Protein AF-A0A8J3UKD6-F1 (afdb_monomer)

Structure (mmCIF, N/CA/C/O backbone):
data_AF-A0A8J3UKD6-F1
#
_entry.id   AF-A0A8J3UKD6-F1
#
loop_
_atom_site.group_PDB
_atom_site.id
_atom_site.type_symbol
_atom_site.label_atom_id
_atom_site.label_alt_id
_atom_site.label_comp_id
_atom_site.label_asym_id
_atom_site.label_entity_id
_atom_site.label_seq_id
_atom_site.pdbx_PDB_ins_code
_atom_site.Cartn_x
_atom_site.Cartn_y
_atom_site.Cartn_z
_atom_site.occupancy
_atom_site.B_iso_or_equiv
_atom_site.auth_seq_id
_atom_sit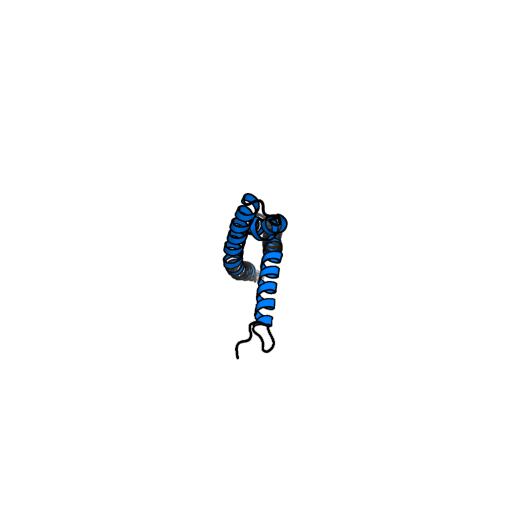e.auth_comp_id
_atom_site.auth_asym_id
_atom_site.auth_atom_id
_atom_site.pdbx_PDB_model_num
ATOM 1 N N . MET A 1 1 ? -38.461 -21.390 62.442 1.00 58.34 1 MET A N 1
ATOM 2 C CA . MET A 1 1 ? -37.778 -22.531 61.802 1.00 58.34 1 MET A CA 1
ATOM 3 C C . MET A 1 1 ? -38.394 -22.735 60.426 1.00 58.34 1 MET A C 1
ATOM 5 O O . MET A 1 1 ? -39.412 -23.396 60.323 1.00 58.34 1 MET A O 1
ATOM 9 N N . SER A 1 2 ? -37.857 -22.040 59.424 1.00 53.44 2 SER A N 1
ATOM 10 C CA . SER A 1 2 ? -37.742 -22.445 58.014 1.00 53.44 2 SER A CA 1
ATOM 11 C C . SER A 1 2 ? -37.181 -21.221 57.293 1.00 53.44 2 SER A C 1
ATOM 13 O O . SER A 1 2 ? -37.869 -20.219 57.123 1.00 53.44 2 SER A O 1
ATOM 15 N N . ASP A 1 3 ? -35.876 -21.270 57.057 1.00 53.84 3 ASP A N 1
ATOM 16 C CA . ASP A 1 3 ? -35.054 -20.210 56.491 1.00 53.84 3 ASP A CA 1
ATOM 17 C C . ASP A 1 3 ? -35.023 -20.451 54.976 1.00 53.84 3 ASP A C 1
ATOM 19 O O . ASP A 1 3 ? -34.330 -21.346 54.487 1.00 53.84 3 ASP A O 1
ATOM 23 N N . THR A 1 4 ? -35.881 -19.751 54.233 1.00 60.62 4 THR A N 1
ATOM 24 C CA . THR A 1 4 ? -35.926 -19.803 52.767 1.00 60.62 4 THR A CA 1
ATOM 25 C C . THR A 1 4 ? -34.698 -19.094 52.214 1.00 60.62 4 THR A C 1
ATOM 27 O O . THR A 1 4 ? -34.704 -17.889 51.974 1.00 60.62 4 THR A O 1
ATOM 30 N N . THR A 1 5 ? -33.628 -19.863 52.040 1.00 59.81 5 THR A N 1
ATOM 31 C CA . THR A 1 5 ? -32.402 -19.452 51.359 1.00 59.81 5 THR A CA 1
ATOM 32 C C . THR A 1 5 ? -32.677 -19.382 49.859 1.00 59.81 5 THR A C 1
ATOM 34 O O . THR A 1 5 ? -32.603 -20.369 49.128 1.00 59.81 5 THR A O 1
ATOM 37 N N . ASP A 1 6 ? -33.051 -18.180 49.430 1.00 58.16 6 ASP A N 1
ATOM 38 C CA . ASP A 1 6 ? -33.199 -17.757 48.043 1.00 58.16 6 ASP A CA 1
ATOM 39 C C . ASP A 1 6 ? -31.824 -17.816 47.355 1.00 58.16 6 ASP A C 1
ATOM 41 O O . ASP A 1 6 ? -30.977 -16.928 47.480 1.00 58.16 6 ASP A O 1
ATOM 45 N N . THR A 1 7 ? -31.550 -18.946 46.704 1.00 62.19 7 THR A N 1
ATOM 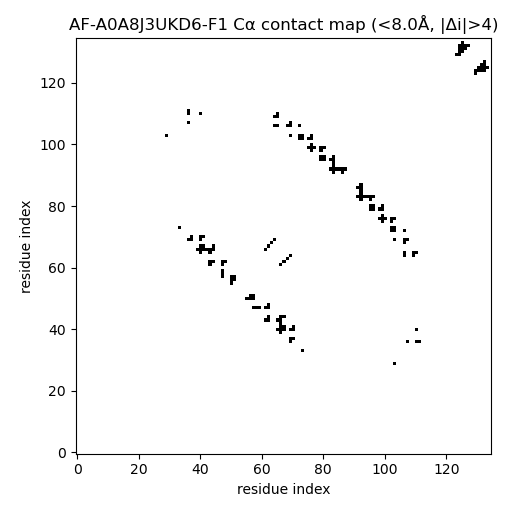46 C CA . THR A 1 7 ? -30.335 -19.159 45.918 1.00 62.19 7 THR A CA 1
ATOM 47 C C . THR A 1 7 ? -30.528 -18.503 44.559 1.00 62.19 7 THR A C 1
ATOM 49 O O . THR A 1 7 ? -31.012 -19.106 43.602 1.00 62.19 7 THR A O 1
ATOM 52 N N . ALA A 1 8 ? -30.160 -17.223 44.487 1.00 65.62 8 ALA A N 1
ATOM 53 C CA . ALA A 1 8 ? -30.094 -16.492 43.232 1.00 65.62 8 ALA A CA 1
ATOM 54 C C . ALA A 1 8 ? -29.261 -17.294 42.210 1.00 65.62 8 ALA A C 1
ATOM 56 O O . ALA A 1 8 ? -28.148 -17.721 42.537 1.00 65.62 8 ALA A O 1
ATOM 57 N N . PRO A 1 9 ? -29.764 -17.514 40.981 1.00 63.03 9 PRO A N 1
ATOM 58 C CA . PRO A 1 9 ? -29.037 -18.261 39.971 1.00 63.03 9 PRO A CA 1
ATOM 59 C C . PRO A 1 9 ? -27.749 -17.515 39.636 1.00 63.03 9 PRO A C 1
ATOM 61 O O . PRO A 1 9 ? -27.765 -16.378 39.159 1.00 63.03 9 PRO A O 1
ATOM 64 N N . GLU A 1 10 ? -26.633 -18.182 39.910 1.00 56.69 10 GLU A N 1
ATOM 65 C CA . GLU A 1 10 ? -25.285 -17.760 39.574 1.00 56.69 10 GLU A CA 1
ATOM 66 C C . GLU A 1 10 ? -25.236 -17.492 38.063 1.00 56.69 10 GLU A C 1
ATOM 68 O O . GLU A 1 10 ? -25.208 -18.401 37.228 1.00 56.69 10 GLU A O 1
ATOM 73 N N . LEU A 1 11 ? -25.328 -16.210 37.700 1.00 59.41 11 LEU A N 1
ATOM 74 C CA . LEU A 1 11 ? -25.190 -15.720 36.337 1.00 59.41 11 LEU A CA 1
ATOM 75 C C . LEU A 1 11 ? -23.768 -16.047 35.886 1.00 59.41 11 LEU A C 1
ATOM 77 O O . LEU A 1 11 ? -22.835 -15.271 36.087 1.00 59.41 11 LEU A O 1
ATOM 81 N N . SER A 1 12 ? -23.631 -17.232 35.289 1.00 60.47 12 SER A N 1
ATOM 82 C CA . SER A 1 12 ? -22.444 -17.692 34.582 1.00 60.47 12 SER A CA 1
ATOM 83 C C . SER A 1 12 ? -21.850 -16.516 33.809 1.00 60.47 12 SER A C 1
ATOM 85 O O . SER A 1 12 ? -22.583 -15.868 33.044 1.00 60.47 12 SER A O 1
ATOM 87 N N . PRO A 1 13 ? -20.559 -16.188 34.005 1.00 60.75 13 PRO A N 1
ATOM 88 C CA . PRO A 1 13 ? -19.939 -15.107 33.273 1.00 60.75 13 PRO A CA 1
ATOM 89 C C . PRO A 1 13 ? -20.037 -15.492 31.806 1.00 60.75 13 PRO A C 1
ATOM 91 O O . PRO A 1 13 ? -19.347 -16.408 31.354 1.00 60.75 13 PRO A O 1
ATOM 94 N N . ARG A 1 14 ? -20.929 -14.813 31.069 1.00 54.97 14 ARG A N 1
ATOM 95 C CA . ARG A 1 14 ? -20.999 -14.865 29.612 1.00 54.97 14 ARG A CA 1
ATOM 96 C C . ARG A 1 14 ? -19.606 -14.502 29.131 1.00 54.97 14 ARG A C 1
ATOM 98 O O . ARG A 1 14 ? -19.284 -13.324 28.999 1.00 54.97 14 ARG A O 1
ATOM 105 N N . ARG A 1 15 ? -18.755 -15.513 28.933 1.00 51.25 15 ARG A N 1
ATOM 106 C CA . ARG A 1 15 ? -17.455 -15.353 28.299 1.00 51.25 15 ARG A CA 1
ATOM 107 C C . ARG A 1 15 ? -17.794 -14.696 26.975 1.00 51.25 15 ARG A C 1
ATOM 109 O O . ARG A 1 15 ? -18.525 -15.316 26.196 1.00 51.25 15 ARG A O 1
ATOM 116 N N . PRO A 1 16 ? -17.391 -13.437 26.742 1.00 53.72 16 PRO A N 1
ATOM 117 C CA . PRO A 1 16 ? -17.713 -12.808 25.487 1.00 53.72 16 PRO A CA 1
ATOM 118 C C . PRO A 1 16 ? -17.120 -13.714 24.421 1.00 53.72 16 PRO A C 1
ATOM 120 O O . PRO A 1 16 ? -15.921 -14.006 24.433 1.00 53.72 16 PRO A O 1
ATOM 123 N N . PHE A 1 17 ? -17.995 -14.191 23.543 1.00 49.53 17 PHE A N 1
ATOM 124 C CA . PHE A 1 17 ? -17.696 -14.864 22.289 1.00 49.53 17 PHE A CA 1
ATOM 125 C C . PHE A 1 17 ? -17.003 -13.839 21.374 1.00 49.53 17 PHE A C 1
ATOM 127 O O . PHE A 1 17 ? -17.478 -13.473 20.306 1.00 49.53 17 PHE A O 1
ATOM 134 N N . ALA A 1 18 ? -15.908 -13.252 21.850 1.00 51.25 18 ALA A N 1
ATOM 135 C CA . ALA A 1 18 ? -15.086 -12.340 21.102 1.00 51.25 18 ALA A CA 1
ATOM 136 C C . ALA A 1 18 ? -14.266 -13.233 20.186 1.00 51.25 18 ALA A C 1
ATOM 138 O O . ALA A 1 18 ? -13.212 -13.734 20.577 1.00 51.25 18 ALA A O 1
ATOM 139 N N . LEU A 1 19 ? -14.793 -13.462 18.982 1.00 49.84 19 LEU A N 1
ATOM 140 C CA . LEU A 1 19 ? -14.003 -13.801 17.808 1.00 49.84 19 LEU A CA 1
ATOM 141 C C . LEU A 1 19 ? -12.698 -12.985 17.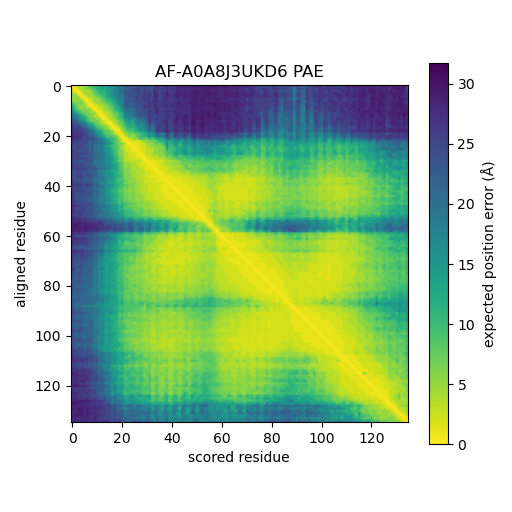881 1.00 49.84 19 LEU A C 1
ATOM 143 O O . LEU A 1 19 ? -12.675 -11.803 17.551 1.00 49.84 19 LEU A O 1
ATOM 147 N N . ARG A 1 20 ? -11.599 -13.598 18.331 1.00 55.25 20 ARG A N 1
ATOM 148 C CA . ARG A 1 20 ? -10.240 -13.024 18.287 1.00 55.25 20 ARG A CA 1
ATOM 149 C C . ARG A 1 20 ? -9.613 -13.182 16.893 1.00 55.25 20 ARG A C 1
ATOM 151 O O . ARG A 1 20 ? -8.406 -13.076 16.732 1.00 55.25 20 ARG A O 1
ATOM 158 N N . LEU A 1 21 ? -10.446 -13.444 15.890 1.00 51.12 21 LEU A N 1
ATOM 159 C CA . LEU A 1 21 ? -10.089 -13.662 14.493 1.00 51.12 21 LEU A CA 1
ATOM 160 C C . LEU A 1 21 ? -9.892 -12.387 13.635 1.00 51.12 21 LEU A C 1
ATOM 162 O O . LEU A 1 21 ? -9.063 -12.455 12.729 1.00 51.12 21 LEU A O 1
ATOM 166 N N . PRO A 1 22 ? -10.530 -11.216 13.880 1.00 62.12 22 PRO A N 1
ATOM 167 C CA . PRO A 1 22 ? -10.404 -10.083 12.961 1.00 62.12 22 PRO A CA 1
ATOM 168 C C . PRO A 1 22 ? -8.986 -9.487 12.843 1.00 62.12 22 PRO A C 1
ATOM 170 O O . PRO A 1 22 ? -8.584 -9.171 11.724 1.00 62.12 22 PRO A O 1
ATOM 173 N N . PRO A 1 23 ? -8.176 -9.348 13.916 1.00 61.81 23 PRO A N 1
ATOM 174 C CA . PRO A 1 23 ? -6.864 -8.720 13.787 1.00 61.81 23 PRO A CA 1
ATOM 175 C C . PRO A 1 23 ? -5.812 -9.624 13.142 1.00 61.81 23 PRO A C 1
ATOM 177 O O . PRO A 1 23 ? -4.950 -9.129 12.421 1.00 61.81 23 PRO A O 1
ATOM 180 N N . ALA A 1 24 ? -5.881 -10.935 13.386 1.00 62.47 24 ALA A N 1
ATOM 181 C CA . ALA A 1 24 ? -4.937 -11.892 12.818 1.00 62.47 24 ALA A CA 1
ATOM 182 C C . ALA A 1 24 ? -5.145 -12.047 11.307 1.00 62.47 24 ALA A C 1
ATOM 184 O O . A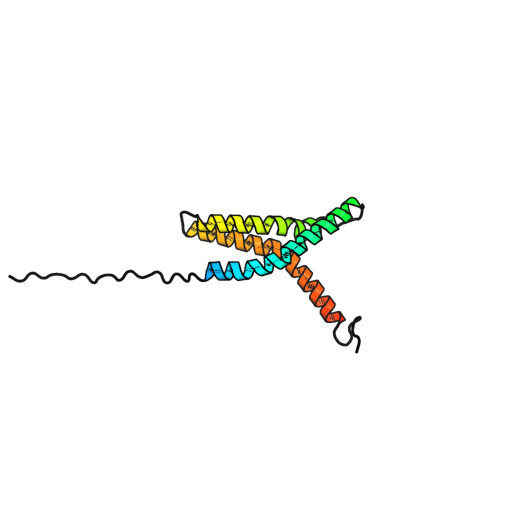LA A 1 24 ? -4.175 -12.029 10.560 1.00 62.47 24 ALA A O 1
ATOM 185 N N . LEU A 1 25 ? -6.401 -12.100 10.847 1.00 65.56 25 LEU A N 1
ATOM 186 C CA . LEU A 1 25 ? -6.726 -12.154 9.419 1.00 65.56 25 LEU A CA 1
ATOM 187 C C . LEU A 1 25 ? -6.314 -10.874 8.681 1.00 65.56 25 LEU A C 1
ATOM 189 O O . LEU A 1 25 ? -5.723 -10.955 7.608 1.00 65.56 25 LEU A O 1
ATOM 193 N N . LEU A 1 26 ? -6.554 -9.698 9.274 1.00 64.38 26 LEU A N 1
ATOM 194 C CA . LEU A 1 26 ? -6.105 -8.424 8.701 1.00 64.38 26 LEU A CA 1
ATOM 195 C C . LEU A 1 26 ? -4.577 -8.340 8.620 1.00 64.38 26 LEU A C 1
ATOM 197 O O . LEU A 1 26 ? -4.050 -7.880 7.612 1.00 64.38 26 LEU A O 1
ATOM 201 N N . ALA A 1 27 ? -3.862 -8.822 9.639 1.00 65.88 27 ALA A N 1
ATOM 202 C CA . ALA A 1 27 ? -2.405 -8.906 9.598 1.00 65.88 27 ALA A CA 1
ATOM 203 C C . ALA A 1 27 ? -1.923 -9.905 8.531 1.00 65.88 27 ALA A C 1
ATOM 205 O O . ALA A 1 27 ? -1.048 -9.568 7.738 1.00 65.88 27 ALA A O 1
ATOM 206 N N . CYS A 1 28 ? -2.528 -11.093 8.452 1.00 69.06 28 CYS A N 1
ATOM 207 C CA . CYS A 1 28 ? -2.204 -12.103 7.443 1.00 69.06 28 CYS A CA 1
ATOM 208 C C . CYS A 1 28 ? -2.453 -11.627 6.009 1.00 69.06 28 CYS A C 1
ATOM 210 O O . CYS A 1 28 ? -1.724 -12.048 5.122 1.00 69.06 28 CYS A O 1
ATOM 212 N N . ALA A 1 29 ? -3.439 -10.759 5.772 1.00 67.50 29 ALA A N 1
ATOM 213 C CA . ALA A 1 29 ? -3.686 -10.179 4.453 1.00 67.50 29 ALA A CA 1
ATOM 214 C C . ALA A 1 29 ? -2.784 -8.965 4.166 1.00 67.50 29 ALA A C 1
ATOM 216 O O . ALA A 1 29 ? -2.263 -8.829 3.065 1.00 67.50 29 ALA A O 1
ATOM 217 N N . ALA A 1 30 ? -2.551 -8.090 5.149 1.00 70.81 30 ALA A N 1
ATOM 218 C CA . ALA A 1 30 ? -1.764 -6.871 4.956 1.00 70.81 30 ALA A CA 1
ATOM 219 C C . ALA A 1 30 ? -0.258 -7.135 4.795 1.00 70.81 30 ALA A C 1
ATOM 221 O O . ALA A 1 30 ? 0.416 -6.390 4.088 1.00 70.81 30 ALA A O 1
ATOM 222 N N . VAL A 1 31 ? 0.276 -8.184 5.430 1.00 74.94 31 VAL A N 1
ATOM 223 C CA . VAL A 1 31 ? 1.699 -8.552 5.340 1.00 74.94 31 VAL A CA 1
ATOM 224 C C . VAL A 1 31 ? 2.128 -8.925 3.914 1.00 74.94 31 VAL A C 1
ATOM 226 O O . VAL A 1 31 ? 3.052 -8.282 3.421 1.00 74.94 31 VAL A O 1
ATOM 229 N N . PRO A 1 32 ? 1.498 -9.884 3.208 1.00 74.94 32 PRO A N 1
ATOM 230 C CA . PRO A 1 32 ? 1.905 -10.237 1.848 1.00 74.94 32 PRO A CA 1
ATOM 231 C C . PRO A 1 32 ? 1.709 -9.073 0.873 1.00 74.94 32 PRO A C 1
ATOM 233 O O . PRO A 1 32 ? 2.579 -8.828 0.039 1.00 74.94 32 PRO A O 1
ATOM 236 N N . VAL A 1 33 ? 0.630 -8.293 1.020 1.00 75.25 33 VAL A N 1
ATOM 237 C CA . VAL A 1 33 ? 0.419 -7.093 0.194 1.00 75.25 33 VAL A CA 1
ATOM 238 C C . VAL A 1 33 ? 1.528 -6.072 0.457 1.00 75.25 33 VAL A C 1
ATOM 240 O O . VAL A 1 33 ? 2.103 -5.550 -0.494 1.00 75.25 33 VAL A O 1
ATOM 243 N N . GLY A 1 34 ? 1.912 -5.842 1.714 1.00 74.88 34 GLY A N 1
ATOM 244 C CA . GLY A 1 34 ? 3.034 -4.971 2.071 1.00 74.88 34 GLY A CA 1
ATOM 245 C C . GLY A 1 34 ? 4.382 -5.471 1.546 1.00 74.88 34 GLY A C 1
ATOM 246 O O . GLY A 1 34 ? 5.165 -4.678 1.028 1.00 74.88 34 GLY A O 1
ATOM 247 N N . MET A 1 35 ? 4.643 -6.780 1.614 1.00 80.94 35 MET A N 1
ATOM 248 C CA . MET A 1 35 ? 5.884 -7.386 1.114 1.00 80.94 35 MET A CA 1
ATOM 249 C C . MET A 1 35 ? 6.058 -7.232 -0.397 1.00 80.94 35 MET A C 1
ATOM 251 O O . MET A 1 35 ? 7.190 -7.166 -0.860 1.00 80.94 35 MET A O 1
ATOM 255 N N . ILE A 1 36 ? 4.965 -7.156 -1.156 1.00 80.12 36 ILE A N 1
ATOM 256 C CA . ILE A 1 36 ? 5.005 -6.947 -2.609 1.00 80.12 36 ILE A CA 1
ATOM 257 C C . ILE A 1 36 ? 5.001 -5.450 -2.945 1.00 80.12 36 ILE A C 1
ATOM 259 O O . ILE A 1 36 ? 5.793 -4.982 -3.762 1.00 80.12 36 ILE A O 1
ATOM 263 N N . THR A 1 37 ? 4.127 -4.673 -2.301 1.00 80.12 37 THR A N 1
ATOM 264 C CA . THR A 1 37 ? 3.926 -3.256 -2.644 1.00 80.12 37 THR A CA 1
ATOM 265 C C . THR A 1 37 ? 5.062 -2.351 -2.183 1.00 80.12 37 THR A C 1
ATOM 267 O O . THR A 1 37 ? 5.353 -1.387 -2.884 1.00 80.12 37 THR A O 1
ATOM 270 N N . LEU A 1 38 ? 5.735 -2.632 -1.060 1.00 85.62 38 LEU A N 1
ATOM 271 C CA . LEU A 1 38 ? 6.824 -1.779 -0.568 1.00 85.62 38 LEU A CA 1
ATOM 272 C C . LEU A 1 38 ? 8.084 -1.839 -1.447 1.00 85.62 38 LEU A C 1
ATOM 274 O O . LEU A 1 38 ? 8.576 -0.767 -1.807 1.00 85.62 38 LEU A O 1
ATOM 278 N N . PRO A 1 39 ? 8.603 -3.019 -1.852 1.00 87.81 39 PRO A N 1
ATOM 279 C CA . PRO A 1 39 ? 9.714 -3.080 -2.801 1.00 87.81 39 PRO A CA 1
ATOM 280 C C . PRO A 1 39 ? 9.363 -2.446 -4.147 1.00 87.81 39 PRO A C 1
ATOM 282 O O . PRO A 1 39 ? 10.173 -1.704 -4.699 1.00 87.81 39 PRO A O 1
ATOM 285 N N . TRP A 1 40 ? 8.140 -2.676 -4.640 1.00 85.31 40 TRP A N 1
ATOM 286 C CA . TRP A 1 40 ? 7.647 -2.046 -5.864 1.00 85.31 40 TRP A CA 1
ATOM 287 C C . TRP A 1 40 ? 7.620 -0.519 -5.748 1.00 85.31 40 TRP A C 1
ATOM 289 O O . TRP A 1 40 ? 8.155 0.182 -6.601 1.00 85.31 40 TRP A O 1
ATOM 299 N N . ALA A 1 41 ? 7.069 0.009 -4.658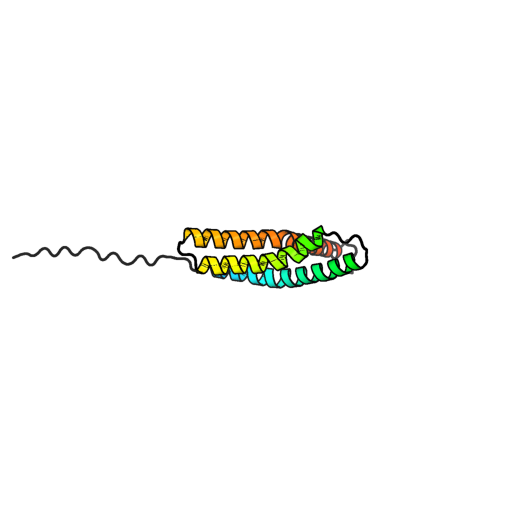 1.00 87.19 41 ALA A N 1
ATOM 300 C CA . ALA A 1 41 ? 7.006 1.442 -4.417 1.00 87.19 41 ALA A CA 1
ATOM 301 C C . ALA A 1 41 ? 8.403 2.070 -4.305 1.00 87.19 41 ALA A C 1
ATOM 303 O O . ALA A 1 41 ? 8.659 3.120 -4.893 1.00 87.19 41 ALA A O 1
ATOM 304 N N . ALA A 1 42 ? 9.336 1.406 -3.616 1.00 88.19 42 ALA A N 1
ATOM 305 C CA . ALA A 1 42 ? 10.729 1.837 -3.551 1.00 88.19 42 ALA A CA 1
ATOM 306 C C . ALA A 1 42 ? 11.378 1.870 -4.944 1.00 88.19 42 ALA A C 1
ATOM 308 O O . ALA A 1 42 ? 12.036 2.852 -5.293 1.00 88.19 42 ALA A O 1
ATOM 309 N N . PHE A 1 43 ? 11.146 0.839 -5.760 1.00 89.31 43 PHE A N 1
ATOM 310 C CA . PHE A 1 43 ? 11.616 0.792 -7.142 1.00 89.31 43 PHE A CA 1
ATOM 311 C C . PHE A 1 43 ? 11.061 1.958 -7.973 1.00 89.31 43 PHE A C 1
ATOM 313 O O . PHE A 1 43 ? 11.843 2.673 -8.601 1.00 89.31 43 PHE A O 1
ATOM 320 N N . ILE A 1 44 ? 9.749 2.225 -7.899 1.00 88.25 44 ILE A N 1
ATOM 321 C CA . ILE A 1 44 ? 9.108 3.362 -8.581 1.00 88.25 44 ILE A CA 1
ATOM 322 C C . ILE A 1 44 ? 9.730 4.699 -8.163 1.00 88.25 44 ILE A C 1
ATOM 324 O O . ILE A 1 44 ? 9.980 5.552 -9.019 1.00 88.25 44 ILE A O 1
ATOM 328 N N . VAL A 1 45 ? 10.013 4.899 -6.872 1.00 89.56 45 VAL A N 1
ATOM 329 C CA . VAL A 1 45 ? 10.675 6.125 -6.402 1.00 89.56 45 VAL A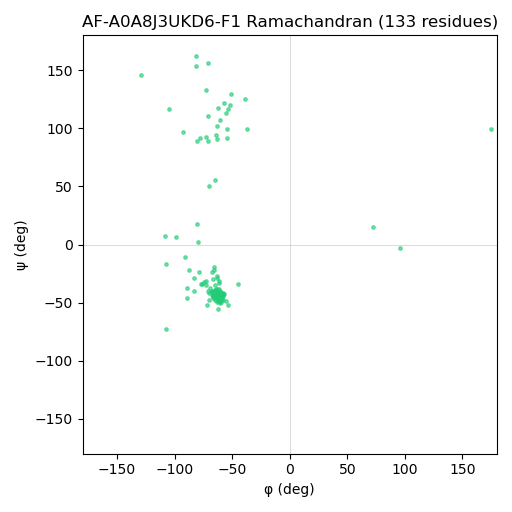 CA 1
ATOM 330 C C . VAL A 1 45 ? 12.058 6.267 -7.026 1.00 89.56 45 VAL A C 1
ATOM 332 O O . VAL A 1 45 ? 12.368 7.327 -7.564 1.00 89.56 45 VAL A O 1
ATOM 335 N N . VAL A 1 46 ? 12.879 5.214 -7.008 1.00 90.31 46 VAL A N 1
ATOM 336 C CA . VAL A 1 46 ? 14.246 5.265 -7.549 1.00 90.31 46 VAL A CA 1
ATOM 337 C C . VAL A 1 46 ? 14.244 5.597 -9.042 1.00 90.31 46 VAL A C 1
ATOM 339 O O . VAL A 1 46 ? 14.989 6.485 -9.464 1.00 90.31 46 VAL A O 1
ATOM 342 N N . ILE A 1 47 ? 13.407 4.929 -9.843 1.00 88.94 47 ILE A N 1
ATOM 343 C CA . ILE A 1 47 ? 13.351 5.186 -11.292 1.00 88.94 47 ILE A CA 1
ATOM 344 C C . ILE A 1 47 ? 12.802 6.583 -11.593 1.00 88.94 47 ILE A C 1
ATOM 346 O O . ILE A 1 47 ? 13.346 7.276 -12.448 1.00 88.94 47 ILE A O 1
ATOM 350 N N . SER A 1 48 ? 11.783 7.030 -10.855 1.00 87.44 48 SER A N 1
ATOM 351 C CA . SER A 1 48 ? 11.145 8.327 -11.095 1.00 87.44 48 SER A CA 1
ATOM 352 C C . SER A 1 48 ? 12.065 9.474 -10.693 1.00 87.44 48 SER A C 1
ATOM 354 O O . SER A 1 48 ? 12.176 10.453 -11.420 1.00 87.44 48 SER A O 1
ATOM 356 N N . VAL A 1 49 ? 12.791 9.343 -9.578 1.00 87.12 49 VAL A N 1
ATOM 357 C CA . VAL A 1 49 ? 13.801 10.329 -9.168 1.00 87.12 49 VAL A CA 1
ATOM 358 C C . VAL A 1 49 ? 14.921 10.406 -10.203 1.00 87.12 49 VAL A C 1
ATOM 360 O O . VAL A 1 49 ? 15.305 11.503 -10.594 1.00 87.12 49 VAL A O 1
ATOM 363 N N . ARG A 1 50 ? 15.415 9.268 -10.710 1.00 87.00 50 ARG A N 1
ATOM 364 C CA . ARG A 1 50 ? 16.417 9.261 -11.790 1.00 87.00 50 ARG A CA 1
ATOM 365 C C . ARG A 1 50 ? 15.901 9.914 -13.072 1.00 87.00 50 ARG A C 1
ATOM 367 O O . ARG A 1 50 ? 16.627 10.687 -13.685 1.00 87.00 50 ARG A O 1
ATOM 374 N N . SER A 1 51 ? 14.659 9.626 -13.449 1.00 85.19 51 SER A N 1
ATOM 375 C CA . SER A 1 51 ? 13.985 10.208 -14.612 1.00 85.19 51 SER A CA 1
ATOM 376 C C . SER A 1 51 ? 13.850 11.733 -14.485 1.00 85.19 51 SER A C 1
ATOM 378 O O . SER A 1 51 ? 14.217 12.455 -15.414 1.00 85.19 51 SER A O 1
ATOM 380 N N . LEU A 1 52 ? 13.435 12.230 -13.317 1.00 84.88 52 LEU A N 1
ATOM 381 C CA . LEU A 1 52 ? 13.327 13.665 -13.035 1.00 84.88 52 LEU A CA 1
ATOM 382 C C . LEU A 1 52 ? 14.691 14.366 -13.042 1.00 84.88 52 LEU A C 1
ATOM 384 O O . LEU A 1 52 ? 14.828 15.443 -13.615 1.00 84.88 52 LEU A O 1
ATOM 388 N N . LEU A 1 53 ? 15.718 13.748 -12.450 1.00 86.38 53 LEU A N 1
ATOM 389 C CA . LEU A 1 53 ? 17.084 14.285 -12.456 1.00 86.38 53 LEU A CA 1
ATOM 390 C C . LEU A 1 53 ? 17.707 14.295 -13.860 1.00 86.38 53 LEU A C 1
ATOM 392 O O . LEU A 1 53 ? 18.534 15.152 -14.154 1.00 86.38 53 LEU A O 1
ATOM 396 N N . GLY A 1 54 ? 17.309 13.359 -14.724 1.00 85.56 54 GLY A N 1
ATOM 397 C CA . GLY A 1 54 ? 17.743 13.279 -16.120 1.00 85.56 54 GLY A CA 1
ATOM 398 C C . GLY A 1 54 ? 17.017 14.234 -17.072 1.00 85.56 54 GLY A C 1
ATOM 399 O O . GLY A 1 54 ? 17.273 14.177 -18.270 1.00 85.56 54 GLY A O 1
ATOM 400 N N . GLY A 1 55 ? 16.104 15.079 -16.575 1.00 79.38 55 GLY A N 1
ATOM 401 C CA . GLY A 1 55 ? 15.354 16.037 -17.395 1.00 79.38 55 GLY A CA 1
ATOM 402 C C . GLY A 1 55 ? 14.287 15.408 -18.294 1.00 79.38 55 GLY A C 1
ATOM 403 O O . GLY A 1 55 ? 13.814 16.061 -19.218 1.00 79.38 55 GLY A O 1
ATOM 404 N N . SER A 1 56 ? 13.914 14.150 -18.049 1.00 75.56 56 SER A N 1
ATOM 405 C CA . SER A 1 56 ? 12.763 13.538 -18.721 1.00 75.56 56 SER A CA 1
ATOM 406 C C . SER A 1 56 ? 11.461 13.952 -18.036 1.00 75.56 56 SER A C 1
ATOM 408 O O . SER A 1 56 ? 11.457 14.213 -16.830 1.00 75.56 56 SER A O 1
ATOM 410 N N . ASP A 1 57 ? 10.357 13.960 -18.787 1.00 69.06 57 ASP A N 1
ATOM 411 C CA . ASP A 1 57 ? 8.998 14.258 -18.308 1.00 69.06 57 ASP A CA 1
ATOM 412 C C . ASP A 1 57 ? 8.439 13.136 -17.412 1.00 69.06 57 ASP A C 1
ATOM 414 O O . ASP A 1 57 ? 7.343 12.614 -17.622 1.00 69.06 57 ASP A O 1
ATOM 418 N N . GLY A 1 58 ? 9.209 12.711 -16.410 1.00 62.34 58 GLY A N 1
ATOM 419 C CA . GLY A 1 58 ? 8.773 11.745 -15.419 1.00 62.34 58 GLY A CA 1
ATOM 420 C C . GLY A 1 58 ? 7.471 12.227 -14.788 1.00 62.34 58 GLY A C 1
ATOM 421 O O . GLY A 1 58 ? 7.425 13.276 -14.144 1.00 62.34 58 GLY A O 1
ATOM 422 N N . THR A 1 59 ? 6.390 11.469 -14.975 1.00 74.50 59 THR A N 1
ATOM 423 C CA . THR A 1 59 ? 5.078 11.820 -14.429 1.00 74.50 59 THR A CA 1
ATOM 424 C C . THR A 1 59 ? 5.137 11.818 -12.904 1.00 74.50 59 THR A C 1
ATOM 426 O O . THR A 1 59 ? 5.052 10.763 -12.273 1.00 74.50 59 THR A O 1
ATOM 429 N N . TRP A 1 60 ? 5.223 13.013 -12.308 1.00 81.69 60 TRP A N 1
ATOM 430 C CA . TRP A 1 60 ? 5.134 13.264 -10.862 1.00 81.69 60 TRP A CA 1
ATOM 431 C C . TRP A 1 60 ? 3.991 12.495 -10.193 1.00 81.69 60 TRP A C 1
ATOM 433 O O . TRP A 1 60 ? 4.120 12.032 -9.061 1.00 81.69 60 TRP A O 1
ATOM 443 N N . LEU A 1 61 ? 2.888 12.309 -10.920 1.00 84.12 61 LEU A N 1
ATOM 444 C CA . LEU A 1 61 ? 1.742 11.535 -10.471 1.00 84.12 61 LEU A CA 1
ATOM 445 C C . LEU A 1 61 ? 2.109 10.082 -10.128 1.00 84.12 61 LEU A C 1
ATOM 447 O O . LEU A 1 61 ? 1.703 9.602 -9.073 1.00 84.12 61 LEU A O 1
ATOM 451 N N . GLY A 1 62 ? 2.897 9.397 -10.961 1.00 81.38 62 GLY A N 1
ATOM 452 C CA . GLY A 1 62 ? 3.332 8.017 -10.714 1.00 81.38 62 GLY A CA 1
ATOM 453 C C . GLY A 1 62 ? 4.276 7.919 -9.515 1.00 81.38 62 GLY A C 1
ATOM 454 O O . GLY A 1 62 ? 4.075 7.077 -8.640 1.00 81.38 62 GLY A O 1
ATOM 455 N N . LEU A 1 63 ? 5.232 8.851 -9.406 1.00 86.50 63 LEU A N 1
ATOM 456 C CA . LEU A 1 63 ? 6.126 8.952 -8.246 1.00 86.50 63 LEU A CA 1
ATOM 457 C C . LEU A 1 63 ? 5.335 9.085 -6.940 1.00 86.50 63 LEU A C 1
ATOM 459 O O . LEU A 1 63 ? 5.601 8.371 -5.973 1.00 86.50 63 LEU A O 1
ATOM 463 N N . VAL A 1 64 ? 4.360 9.994 -6.906 1.00 87.31 64 VAL A N 1
ATOM 464 C CA . VAL A 1 64 ? 3.579 10.265 -5.696 1.00 87.31 64 VAL A CA 1
ATOM 465 C C . VAL A 1 64 ? 2.629 9.111 -5.389 1.00 87.31 64 VAL A C 1
ATOM 467 O O . VAL A 1 64 ? 2.639 8.603 -4.271 1.00 87.31 64 VAL A O 1
ATOM 470 N N . THR A 1 65 ? 1.820 8.682 -6.358 1.00 85.56 65 THR A N 1
ATOM 471 C CA . THR A 1 65 ? 0.729 7.723 -6.113 1.00 85.56 65 THR A CA 1
ATOM 472 C C . THR A 1 65 ? 1.205 6.281 -5.972 1.00 85.56 65 THR A C 1
ATOM 474 O O . THR A 1 65 ? 0.634 5.542 -5.176 1.00 85.56 65 THR A O 1
ATOM 477 N N . MET A 1 66 ? 2.254 5.879 -6.693 1.00 85.75 66 MET A N 1
ATOM 478 C CA . MET A 1 66 ? 2.732 4.490 -6.726 1.00 85.75 66 MET A CA 1
ATOM 479 C C . MET A 1 66 ? 4.046 4.291 -5.965 1.00 85.75 66 MET A C 1
ATOM 481 O O . MET A 1 66 ? 4.393 3.157 -5.645 1.00 85.75 66 MET A O 1
ATOM 485 N N . GLY A 1 67 ? 4.770 5.374 -5.662 1.00 87.69 67 GLY A N 1
ATOM 486 C CA . GLY A 1 67 ? 6.023 5.344 -4.911 1.00 87.69 67 GLY A CA 1
ATOM 487 C C . GLY A 1 67 ? 5.879 5.879 -3.487 1.00 87.69 67 GLY A C 1
ATOM 488 O O . GLY A 1 67 ? 5.890 5.133 -2.510 1.00 87.69 67 GLY A O 1
ATOM 489 N N . VAL A 1 68 ? 5.731 7.195 -3.351 1.00 89.88 68 VAL A N 1
ATOM 490 C CA . VAL A 1 68 ? 5.752 7.870 -2.043 1.00 89.88 68 VAL A CA 1
ATOM 491 C C . VAL A 1 68 ? 4.546 7.486 -1.181 1.00 89.88 68 VAL A C 1
ATOM 493 O O . VAL A 1 68 ? 4.708 7.195 0.005 1.00 89.88 68 VAL A O 1
ATOM 496 N N . ALA A 1 69 ? 3.339 7.452 -1.753 1.00 89.50 69 ALA A N 1
ATOM 497 C CA . ALA A 1 69 ? 2.118 7.181 -0.999 1.00 89.50 69 ALA A CA 1
ATOM 498 C C . ALA A 1 69 ? 2.121 5.796 -0.318 1.00 89.50 69 ALA A C 1
ATOM 500 O O . ALA A 1 69 ? 1.852 5.759 0.884 1.00 89.50 69 ALA A O 1
ATOM 501 N N . PRO A 1 70 ? 2.488 4.676 -0.976 1.00 88.81 70 PRO A N 1
ATOM 502 C CA . PRO A 1 70 ? 2.656 3.395 -0.287 1.00 88.81 70 PRO A CA 1
ATOM 503 C C . PRO A 1 70 ? 3.750 3.430 0.790 1.00 88.81 70 PRO A C 1
ATOM 505 O O . PRO A 1 70 ? 3.523 2.957 1.904 1.00 88.81 70 PRO A O 1
ATOM 508 N N . LEU A 1 71 ? 4.908 4.038 0.504 1.00 89.62 71 LEU A N 1
ATOM 509 C CA . LEU A 1 71 ? 6.031 4.097 1.4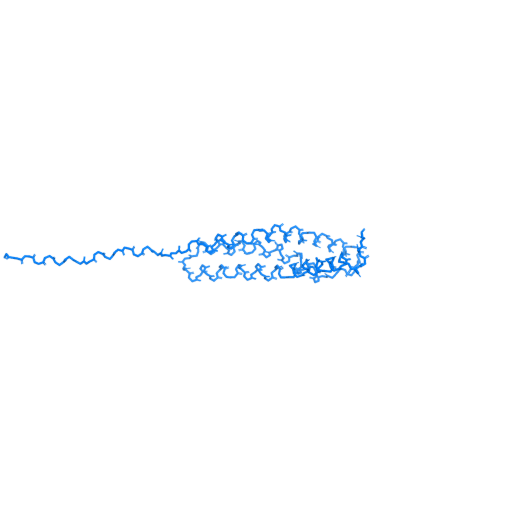51 1.00 89.62 71 LEU A CA 1
ATOM 510 C C . LEU A 1 71 ? 5.683 4.836 2.748 1.00 89.62 71 LEU A C 1
ATOM 512 O O . LEU A 1 71 ? 6.177 4.464 3.808 1.00 89.62 71 LEU A O 1
ATOM 516 N N . VAL A 1 72 ? 4.824 5.855 2.682 1.00 92.44 72 VAL A N 1
ATOM 517 C CA . VAL A 1 72 ? 4.356 6.605 3.859 1.00 92.44 72 VAL A CA 1
ATOM 518 C C . VAL A 1 72 ? 3.094 5.979 4.466 1.00 92.44 72 VAL A C 1
ATOM 520 O O . VAL A 1 72 ? 2.940 5.925 5.690 1.00 92.44 72 VAL A O 1
ATOM 523 N N . GLY A 1 73 ? 2.195 5.470 3.625 1.00 90.62 73 GLY A N 1
ATOM 524 C CA . GLY A 1 73 ? 0.897 4.929 4.020 1.00 90.62 73 GLY A CA 1
ATOM 525 C C . GLY A 1 73 ? 0.991 3.659 4.859 1.00 90.62 73 GLY A C 1
ATOM 526 O O . GLY A 1 73 ? 0.284 3.542 5.859 1.00 90.62 73 GLY A O 1
ATOM 527 N N . TYR A 1 74 ? 1.892 2.733 4.519 1.00 87.25 74 TYR A N 1
ATOM 528 C CA . TYR A 1 74 ? 2.086 1.500 5.294 1.00 87.25 74 TYR A CA 1
ATOM 529 C C . TYR A 1 74 ? 2.574 1.769 6.731 1.00 87.25 74 TYR A C 1
ATOM 531 O O . TYR A 1 74 ? 1.940 1.281 7.673 1.00 87.25 74 TYR A O 1
ATOM 539 N N . PRO A 1 75 ? 3.624 2.587 6.958 1.00 88.75 75 PRO A N 1
ATOM 540 C CA . PRO A 1 75 ? 3.998 3.025 8.301 1.00 88.75 75 PRO A CA 1
ATOM 541 C C . PRO A 1 75 ? 2.865 3.747 9.036 1.00 88.75 75 PRO A C 1
ATOM 543 O O . PRO A 1 75 ? 2.621 3.464 10.209 1.00 88.75 75 PRO A O 1
ATOM 546 N N . ALA A 1 76 ? 2.128 4.638 8.361 1.00 90.50 76 ALA A N 1
ATOM 547 C CA . ALA A 1 76 ? 0.995 5.337 8.967 1.00 90.50 76 ALA A CA 1
ATOM 548 C C . ALA A 1 76 ? -0.099 4.359 9.434 1.00 90.50 76 ALA A C 1
ATOM 550 O O . ALA A 1 76 ? -0.581 4.461 10.565 1.00 90.50 76 ALA A O 1
ATOM 551 N N . ALA A 1 77 ? -0.438 3.360 8.616 1.00 87.94 77 ALA A N 1
ATOM 552 C CA . ALA A 1 77 ? -1.381 2.307 8.975 1.00 87.94 77 ALA A CA 1
ATOM 553 C C . ALA A 1 77 ? -0.877 1.449 10.150 1.00 87.94 77 ALA A C 1
ATOM 555 O O . ALA A 1 77 ? -1.647 1.146 11.063 1.00 87.94 77 ALA A O 1
ATOM 556 N N . ALA A 1 78 ? 0.419 1.127 10.199 1.00 86.69 78 ALA A N 1
ATOM 557 C CA . ALA A 1 78 ? 1.027 0.420 11.329 1.00 86.69 78 ALA A CA 1
ATOM 558 C C . ALA A 1 78 ? 0.960 1.241 12.633 1.00 86.69 78 ALA A C 1
ATOM 560 O O . ALA A 1 78 ? 0.673 0.704 13.711 1.00 86.69 78 ALA A O 1
ATOM 561 N N . VAL A 1 79 ? 1.149 2.562 12.554 1.00 89.44 79 VAL A N 1
ATOM 562 C CA . VAL A 1 79 ? 0.963 3.468 13.698 1.00 89.44 79 VAL A CA 1
ATOM 563 C C . VAL A 1 79 ? -0.503 3.497 14.136 1.00 89.44 79 VAL A C 1
ATOM 565 O O . VAL A 1 79 ? -0.784 3.383 15.330 1.00 89.44 79 VAL A O 1
ATOM 568 N N . LEU A 1 80 ? -1.454 3.584 13.206 1.00 89.00 80 LEU A N 1
ATOM 569 C CA . LEU A 1 80 ? -2.885 3.538 13.526 1.00 89.00 80 LEU A CA 1
ATOM 570 C C . LEU A 1 80 ? -3.279 2.218 14.196 1.00 89.00 80 LEU A C 1
ATOM 572 O O . LEU A 1 80 ? -3.997 2.226 15.197 1.00 89.00 80 LEU A O 1
ATOM 576 N N . TRP A 1 81 ? -2.724 1.105 13.724 1.00 86.25 81 TRP A N 1
ATOM 577 C CA . TRP A 1 81 ? -2.902 -0.212 14.323 1.00 86.25 81 TRP A CA 1
ATOM 578 C C . TRP A 1 81 ? -2.295 -0.324 15.726 1.00 86.25 81 TRP A C 1
ATOM 580 O O . TRP A 1 81 ? -2.896 -0.856 16.657 1.00 86.25 81 TRP A O 1
ATOM 590 N N . SER A 1 82 ? -1.088 0.200 15.932 1.00 87.56 82 SER A N 1
ATOM 591 C CA . SER A 1 82 ? -0.480 0.205 17.267 1.00 87.56 82 SER A CA 1
ATOM 592 C C . SER A 1 82 ? -1.263 1.080 18.254 1.00 87.56 82 SER A C 1
ATOM 594 O O . SER A 1 82 ? -1.406 0.702 19.418 1.00 87.56 82 SER A O 1
ATOM 596 N N . ARG A 1 83 ? -1.839 2.197 17.789 1.00 89.44 83 ARG A N 1
ATOM 597 C CA . ARG A 1 83 ? -2.715 3.061 18.592 1.00 89.44 83 ARG A CA 1
ATOM 598 C C . ARG A 1 83 ? -4.083 2.442 18.859 1.00 89.44 83 ARG A C 1
ATOM 600 O O . ARG A 1 83 ? -4.595 2.628 19.960 1.00 89.44 83 ARG A O 1
ATOM 607 N N . SER A 1 84 ? -4.657 1.684 17.923 1.00 86.25 84 SER A N 1
ATOM 608 C CA . SER A 1 84 ? -5.939 0.999 18.144 1.00 86.25 84 SER A CA 1
ATOM 609 C C . SER A 1 84 ? -5.844 -0.004 19.297 1.00 86.25 84 SER A C 1
ATOM 611 O O . SER A 1 84 ? -6.734 -0.045 20.143 1.00 86.25 84 SER A O 1
ATOM 613 N N . ARG A 1 85 ? -4.712 -0.715 19.416 1.00 84.56 85 ARG A N 1
ATOM 614 C CA . ARG A 1 85 ? -4.425 -1.644 20.526 1.00 84.56 85 ARG A CA 1
ATOM 615 C C . ARG A 1 85 ? -4.291 -0.973 21.897 1.00 84.56 85 ARG A C 1
ATOM 617 O O . ARG A 1 85 ? -4.388 -1.656 22.908 1.00 84.56 85 ARG A O 1
ATOM 624 N N . ARG A 1 86 ? -4.049 0.341 21.938 1.00 88.44 86 ARG A N 1
ATOM 625 C CA . ARG A 1 86 ? -3.878 1.134 23.171 1.00 88.44 86 ARG A CA 1
ATOM 626 C C . ARG A 1 86 ? -5.066 2.061 23.453 1.00 88.44 86 ARG A C 1
ATOM 628 O O . ARG A 1 86 ? -4.975 2.923 24.322 1.00 88.44 86 ARG A O 1
ATOM 635 N N . ALA A 1 87 ? -6.155 1.956 22.692 1.00 88.81 87 ALA A N 1
ATOM 636 C CA . ALA A 1 87 ? -7.277 2.874 22.822 1.00 88.81 87 ALA A CA 1
ATOM 637 C C . ALA A 1 87 ? -8.081 2.606 24.105 1.00 88.81 87 ALA A C 1
ATOM 639 O O . ALA A 1 87 ? -8.460 1.475 24.388 1.00 88.81 87 ALA A O 1
ATOM 640 N N . ALA A 1 88 ? -8.395 3.675 24.843 1.00 88.00 88 ALA A N 1
ATOM 641 C CA . ALA A 1 88 ? -9.144 3.600 26.101 1.00 88.00 88 ALA A CA 1
ATOM 642 C C . ALA A 1 88 ? -10.600 3.125 25.935 1.00 88.00 88 ALA A C 1
ATOM 644 O O . ALA A 1 88 ? -11.207 2.662 26.895 1.00 88.00 88 ALA A O 1
ATOM 645 N N . THR A 1 89 ? -11.177 3.250 24.733 1.00 90.25 89 THR A N 1
ATOM 646 C CA . THR A 1 89 ? -12.558 2.838 24.453 1.00 90.25 89 THR A CA 1
ATOM 647 C C . THR A 1 89 ? -12.640 1.931 23.221 1.00 90.25 89 THR A C 1
ATOM 649 O O . THR A 1 89 ? -11.923 2.168 22.240 1.00 90.25 89 THR A O 1
ATOM 652 N N . PRO A 1 90 ? -13.560 0.943 23.204 1.00 81.38 90 PRO A N 1
ATOM 653 C CA . PRO A 1 90 ? -13.749 0.053 22.056 1.00 81.38 90 PRO A CA 1
ATOM 654 C C . PRO A 1 90 ? -14.089 0.812 20.770 1.00 81.38 90 PRO A C 1
ATOM 656 O O . PRO A 1 90 ? -13.535 0.528 19.712 1.00 81.38 90 PRO A O 1
ATOM 659 N N . ARG A 1 91 ? -14.950 1.837 20.862 1.00 87.62 91 ARG A N 1
ATOM 660 C CA . ARG A 1 91 ? -15.333 2.675 19.714 1.00 87.62 91 ARG A CA 1
ATOM 661 C C . ARG A 1 91 ? -14.114 3.336 19.067 1.00 87.62 91 ARG A C 1
ATOM 663 O O . ARG A 1 91 ? -13.987 3.328 17.847 1.00 87.62 91 ARG A O 1
ATOM 670 N N . ARG A 1 92 ? -13.193 3.875 19.874 1.00 86.44 92 ARG A N 1
ATOM 671 C CA . ARG A 1 92 ? -11.968 4.513 19.373 1.00 86.44 92 ARG A CA 1
ATOM 672 C C . ARG A 1 92 ? -11.000 3.497 18.767 1.00 86.44 92 ARG A C 1
ATOM 674 O O . ARG A 1 92 ? -10.388 3.804 17.748 1.00 86.44 92 ARG A O 1
ATOM 681 N N . ALA A 1 93 ? -10.890 2.301 19.350 1.00 82.38 93 ALA A N 1
ATOM 682 C CA . ALA A 1 93 ? -10.093 1.213 18.782 1.00 82.38 93 ALA A CA 1
ATOM 683 C C . ALA A 1 93 ? -10.574 0.851 17.367 1.00 82.38 93 ALA A C 1
ATOM 685 O O . ALA A 1 93 ? -9.767 0.798 16.440 1.00 82.38 93 ALA A O 1
ATOM 686 N N . TRP A 1 94 ? -11.889 0.691 17.189 1.00 86.31 94 TRP A N 1
ATOM 687 C CA . TRP A 1 94 ? -12.494 0.379 15.892 1.00 86.31 94 TRP A CA 1
ATOM 688 C C . TRP A 1 94 ? -12.305 1.486 14.860 1.00 86.31 94 TRP A C 1
ATOM 690 O O . TRP A 1 94 ? -11.927 1.188 13.732 1.00 86.31 94 TRP A O 1
ATOM 700 N N . ILE A 1 95 ? -12.493 2.754 15.240 1.00 90.88 95 ILE A N 1
ATOM 701 C CA . ILE A 1 95 ? -12.266 3.889 14.330 1.00 90.88 95 ILE A CA 1
ATOM 702 C C . ILE A 1 95 ? -10.813 3.909 13.841 1.00 90.88 95 ILE A C 1
ATOM 704 O O . ILE A 1 95 ? -10.571 4.044 12.647 1.00 90.88 95 ILE A O 1
ATOM 708 N N . LEU A 1 96 ? -9.841 3.738 14.744 1.00 87.12 96 LEU A N 1
ATOM 709 C CA . LEU A 1 96 ? -8.420 3.729 14.383 1.00 87.12 96 LEU A CA 1
ATOM 710 C C . LEU A 1 96 ? -8.050 2.532 13.500 1.00 87.12 96 LEU A C 1
ATOM 712 O O . LEU A 1 96 ? -7.281 2.688 12.554 1.00 87.12 96 LEU A O 1
ATOM 716 N N . ALA A 1 97 ? -8.601 1.353 13.792 1.00 85.12 97 ALA A N 1
ATOM 717 C CA . ALA A 1 97 ? -8.391 0.164 12.975 1.00 85.12 97 ALA A CA 1
ATOM 718 C C . ALA A 1 97 ? -8.969 0.346 11.563 1.00 85.12 97 ALA A C 1
ATOM 720 O O . ALA A 1 97 ? -8.275 0.086 10.584 1.00 85.12 97 ALA A O 1
ATOM 721 N N . LEU A 1 98 ? -10.201 0.854 11.458 1.00 88.69 98 LEU A N 1
ATOM 722 C CA . LEU A 1 98 ? -10.858 1.115 10.179 1.00 88.69 98 LEU A CA 1
ATOM 723 C C . LEU A 1 98 ? -10.103 2.175 9.369 1.00 88.69 98 LEU A C 1
ATOM 725 O O . LEU A 1 98 ? -9.887 1.986 8.177 1.00 88.69 98 LEU A O 1
ATOM 729 N N . LEU A 1 99 ? -9.622 3.240 10.020 1.00 91.56 99 LEU A N 1
ATOM 730 C CA . LEU A 1 99 ? -8.783 4.251 9.376 1.00 91.56 99 LEU A CA 1
ATOM 731 C C . LEU A 1 99 ? -7.499 3.630 8.806 1.00 91.56 99 LEU A C 1
ATOM 733 O O . LEU A 1 99 ? -7.128 3.922 7.675 1.00 91.56 99 LEU A O 1
ATOM 737 N N . GLY A 1 100 ? -6.845 2.739 9.558 1.00 88.38 100 GLY A N 1
ATOM 738 C CA . GLY A 1 100 ? -5.660 2.020 9.086 1.00 88.38 100 GLY A CA 1
ATOM 739 C C . GLY A 1 100 ? -5.942 1.164 7.849 1.00 88.38 100 GLY A C 1
ATOM 740 O O . GLY A 1 100 ? -5.173 1.205 6.893 1.00 88.38 100 GLY A O 1
ATOM 741 N N . VAL A 1 101 ? -7.070 0.447 7.831 1.00 86.56 101 VAL A N 1
ATOM 742 C CA . VAL A 1 101 ? -7.503 -0.342 6.664 1.00 86.56 101 VAL A CA 1
ATOM 743 C C . VAL A 1 101 ? -7.759 0.558 5.456 1.00 86.56 101 VAL A C 1
ATOM 745 O O . VAL A 1 101 ? -7.258 0.271 4.373 1.00 86.56 101 VAL A O 1
ATOM 748 N N . VAL A 1 102 ? -8.481 1.667 5.637 1.00 91.06 102 VAL A N 1
ATOM 749 C CA . VAL A 1 102 ? -8.755 2.630 4.559 1.00 91.06 102 VAL A CA 1
ATOM 750 C C . VAL A 1 102 ? -7.459 3.190 3.979 1.00 91.06 102 VAL A C 1
ATOM 752 O O . VAL A 1 102 ? -7.332 3.266 2.760 1.00 91.06 102 VAL A O 1
ATOM 755 N N . VAL A 1 103 ? -6.475 3.520 4.823 1.00 90.56 103 VAL A N 1
ATOM 756 C CA . VAL A 1 103 ? -5.155 3.978 4.365 1.00 90.56 103 VAL A CA 1
ATOM 757 C C . VAL A 1 103 ? -4.480 2.913 3.503 1.00 90.56 103 VAL A C 1
ATOM 759 O O . VAL A 1 103 ? -4.051 3.236 2.401 1.00 90.56 103 VAL A O 1
ATOM 762 N N . ILE A 1 104 ? -4.428 1.652 3.952 1.00 88.56 104 ILE A N 1
ATOM 763 C CA . ILE A 1 104 ? -3.813 0.554 3.184 1.00 88.56 104 ILE A CA 1
ATOM 764 C C . ILE A 1 104 ? -4.495 0.388 1.826 1.00 88.56 104 ILE A C 1
ATOM 766 O O . ILE A 1 104 ? -3.808 0.287 0.811 1.00 88.56 104 ILE A O 1
ATOM 770 N N . VAL A 1 105 ? -5.830 0.383 1.795 1.00 88.50 105 VAL A N 1
ATOM 771 C CA . VAL A 1 105 ? -6.600 0.244 0.552 1.00 88.50 105 VAL A CA 1
ATOM 772 C C . VAL A 1 105 ? -6.313 1.412 -0.388 1.00 88.50 105 VAL A C 1
ATOM 774 O O . VAL A 1 105 ? -5.980 1.185 -1.548 1.00 88.50 105 VAL A O 1
ATOM 777 N N . ALA A 1 106 ? -6.374 2.647 0.112 1.00 88.81 106 ALA A N 1
ATOM 778 C CA . ALA A 1 106 ? -6.159 3.845 -0.692 1.00 88.81 106 ALA A CA 1
ATOM 779 C C . ALA A 1 106 ? -4.761 3.876 -1.324 1.00 88.81 106 ALA A C 1
ATOM 781 O O . ALA A 1 106 ? -4.635 4.146 -2.516 1.00 88.81 106 ALA A O 1
ATOM 782 N N . VAL A 1 107 ? -3.714 3.556 -0.554 1.00 89.25 107 VAL A N 1
ATOM 783 C CA . VAL A 1 107 ? -2.335 3.585 -1.072 1.00 89.25 107 VAL A CA 1
ATOM 784 C C . VAL A 1 107 ? -1.986 2.364 -1.918 1.00 89.25 107 VAL A C 1
ATOM 786 O O . VAL A 1 107 ? -1.100 2.446 -2.760 1.00 89.25 107 VAL A O 1
ATOM 789 N N . SER A 1 108 ? -2.675 1.236 -1.731 1.00 83.75 108 SER A N 1
ATOM 790 C CA . SER A 1 108 ? -2.418 0.022 -2.517 1.00 83.75 108 SER A CA 1
ATOM 791 C C . SER A 1 108 ? -3.209 -0.016 -3.821 1.00 83.75 108 SER A C 1
ATOM 793 O O . SER A 1 108 ? -2.797 -0.721 -4.736 1.00 83.75 108 SER A O 1
ATOM 795 N N . PHE A 1 109 ? -4.313 0.730 -3.934 1.00 86.00 109 PHE A N 1
ATOM 796 C CA . PHE A 1 109 ? -5.220 0.660 -5.081 1.00 86.00 109 PHE A CA 1
ATOM 797 C C . PHE A 1 109 ? -4.500 0.863 -6.418 1.00 86.00 109 PHE A C 1
ATOM 799 O O . PHE A 1 109 ? -4.603 0.011 -7.296 1.00 86.00 109 PHE A O 1
ATOM 806 N N . MET A 1 110 ? -3.717 1.937 -6.556 1.00 81.75 110 MET A N 1
ATOM 807 C CA . MET A 1 110 ? -3.029 2.240 -7.819 1.00 81.75 110 MET A CA 1
ATOM 808 C C . MET A 1 110 ? -1.941 1.221 -8.157 1.00 81.75 110 MET A C 1
ATOM 810 O O . MET A 1 110 ? -1.832 0.799 -9.305 1.00 81.75 110 MET A O 1
ATOM 814 N N . SER A 1 111 ? -1.171 0.774 -7.164 1.00 78.75 111 SER A N 1
ATOM 815 C CA . SER A 1 111 ? -0.130 -0.237 -7.372 1.00 78.75 111 SER A CA 1
ATOM 816 C C . SER A 1 111 ? -0.722 -1.591 -7.761 1.00 78.75 111 SER A C 1
ATOM 818 O O . SER A 1 111 ? -0.241 -2.217 -8.699 1.00 78.75 111 SER A O 1
ATOM 820 N N . VAL A 1 112 ? -1.788 -2.029 -7.083 1.00 81.38 112 VAL A N 1
ATOM 821 C CA . VAL A 1 112 ? -2.491 -3.281 -7.403 1.00 81.38 112 VAL A CA 1
ATOM 822 C C . VAL A 1 112 ? -3.138 -3.197 -8.781 1.00 81.38 112 VAL A C 1
ATOM 824 O O . VAL A 1 112 ? -3.024 -4.140 -9.558 1.00 81.38 112 VAL A O 1
ATOM 827 N N . TYR A 1 113 ? -3.768 -2.066 -9.106 1.00 84.62 113 TYR A N 1
ATOM 828 C CA . TYR A 1 113 ? -4.367 -1.842 -10.416 1.00 84.62 113 TYR A CA 1
ATOM 829 C C . TYR A 1 113 ? -3.323 -1.922 -11.533 1.00 84.62 113 TYR A C 1
ATOM 831 O O . TYR A 1 113 ? -3.509 -2.672 -12.484 1.00 84.62 113 TYR A O 1
ATOM 839 N N . ALA A 1 114 ? -2.203 -1.210 -11.406 1.00 81.44 114 ALA A N 1
ATOM 840 C CA . ALA A 1 114 ? -1.175 -1.197 -12.442 1.00 81.44 114 ALA A CA 1
ATOM 841 C C . ALA A 1 114 ? -0.457 -2.542 -12.599 1.00 81.44 114 ALA A C 1
ATOM 843 O O . ALA A 1 114 ? -0.220 -2.971 -13.725 1.00 81.44 114 ALA A O 1
ATOM 844 N N . LEU A 1 115 ? -0.144 -3.228 -11.492 1.00 78.69 115 LEU A N 1
ATOM 845 C CA . LEU A 1 115 ? 0.435 -4.573 -11.543 1.00 78.69 115 LEU A CA 1
ATOM 846 C C . LEU A 1 115 ? -0.540 -5.570 -12.175 1.00 78.69 115 LEU A C 1
ATOM 848 O O . LEU A 1 115 ? -0.142 -6.364 -13.022 1.00 78.69 115 LEU A O 1
ATOM 852 N N . GLY A 1 116 ? -1.819 -5.508 -11.794 1.00 84.25 116 GLY A N 1
ATOM 853 C CA . GLY A 1 116 ? -2.861 -6.356 -12.366 1.00 84.25 116 GLY A CA 1
ATOM 854 C C . GLY A 1 116 ? -3.068 -6.095 -13.856 1.00 84.25 116 GLY A C 1
ATOM 855 O O . GLY A 1 116 ? -3.190 -7.042 -14.625 1.00 84.25 116 GLY A O 1
ATOM 856 N N . TYR A 1 117 ? -3.050 -4.826 -14.267 1.00 86.44 117 TYR A N 1
ATOM 857 C CA . TYR A 1 117 ? -3.168 -4.433 -15.667 1.00 86.44 117 TYR A CA 1
ATOM 858 C C . TYR A 1 117 ? -1.975 -4.928 -16.494 1.00 86.44 117 TYR A C 1
ATOM 860 O O . TYR A 1 117 ? -2.174 -5.569 -17.520 1.00 86.44 117 TYR A O 1
ATOM 868 N N . GLY A 1 118 ? -0.743 -4.726 -16.013 1.00 83.31 118 GLY A N 1
ATOM 869 C CA . GLY A 1 118 ? 0.457 -5.222 -16.692 1.00 83.31 118 GLY A CA 1
ATOM 870 C C . GLY A 1 118 ? 0.480 -6.748 -16.811 1.00 83.31 118 GLY A C 1
ATOM 871 O O . GLY A 1 118 ? 0.767 -7.276 -17.879 1.00 83.31 118 GLY A O 1
ATOM 872 N N . PHE A 1 119 ? 0.105 -7.465 -15.747 1.00 85.69 119 PHE A N 1
ATOM 873 C CA . PHE A 1 119 ? -0.007 -8.925 -15.791 1.00 85.69 119 PHE A CA 1
ATOM 874 C C . PHE A 1 119 ? -1.074 -9.393 -16.785 1.00 85.69 119 PHE A C 1
ATOM 876 O O . PHE A 1 119 ? -0.883 -10.378 -17.491 1.00 85.69 119 PHE A O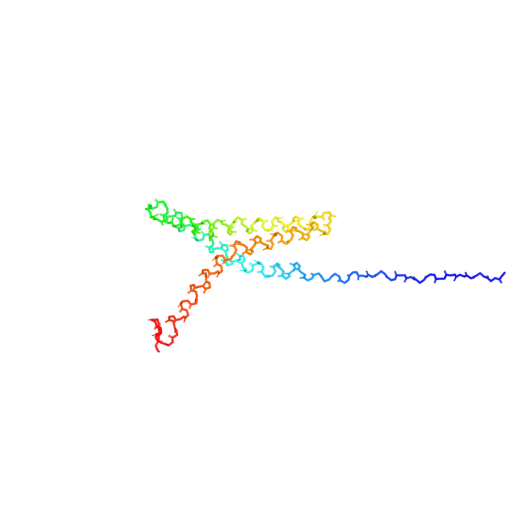 1
ATOM 883 N N . TYR A 1 120 ? -2.209 -8.699 -16.835 1.00 88.69 120 TYR A N 1
ATOM 884 C CA . TYR A 1 120 ? -3.299 -9.020 -17.745 1.00 88.69 120 TYR A CA 1
ATOM 885 C C . TYR A 1 120 ? -2.921 -8.804 -19.215 1.00 88.69 120 TYR A C 1
ATOM 887 O O . TYR A 1 120 ? -3.263 -9.640 -20.053 1.00 88.69 120 TYR A O 1
ATOM 895 N N . ASP A 1 121 ? -2.204 -7.724 -19.522 1.00 88.19 121 ASP A N 1
ATOM 896 C CA . ASP A 1 121 ? -1.705 -7.463 -20.873 1.00 88.19 121 ASP A CA 1
ATOM 897 C C . ASP A 1 121 ? -0.656 -8.507 -21.282 1.00 88.19 121 ASP A C 1
ATOM 899 O O . ASP A 1 121 ? -0.796 -9.124 -22.336 1.00 88.19 121 ASP A O 1
ATOM 903 N N . GLU A 1 122 ? 0.306 -8.821 -20.412 1.00 86.69 122 GLU A N 1
ATOM 904 C CA . GLU A 1 122 ? 1.306 -9.867 -20.674 1.00 86.69 122 GLU A CA 1
ATOM 905 C C . GLU A 1 122 ? 0.658 -11.251 -20.865 1.00 86.69 122 GLU A C 1
ATOM 907 O O . GLU A 1 122 ? 0.991 -12.017 -21.774 1.00 86.69 122 GLU A O 1
ATOM 912 N N . TRP A 1 123 ? -0.336 -11.578 -20.034 1.00 88.12 123 TRP A N 1
ATOM 913 C CA . TRP A 1 123 ? -1.101 -12.814 -20.169 1.00 88.12 123 TRP A CA 1
ATOM 914 C C . TRP A 1 123 ? -1.785 -12.903 -21.534 1.00 88.12 123 TRP A C 1
ATOM 916 O O . TRP A 1 123 ? -1.757 -13.955 -22.166 1.00 88.12 123 TRP A O 1
ATOM 926 N N . LYS A 1 124 ? -2.382 -11.810 -22.020 1.00 89.12 124 LYS A N 1
ATOM 927 C CA . LYS A 1 124 ? -2.987 -11.777 -23.358 1.00 89.12 124 LYS A CA 1
ATOM 928 C C . LYS A 1 124 ? -1.963 -11.976 -24.463 1.00 89.12 124 LYS A C 1
ATOM 930 O O . LYS A 1 124 ? -2.262 -12.674 -25.427 1.00 89.12 124 LYS A O 1
ATOM 935 N N . GLU A 1 125 ? -0.788 -11.368 -24.344 1.00 87.12 125 GLU A N 1
ATOM 936 C CA . GLU A 1 125 ? 0.255 -11.485 -25.363 1.00 87.12 125 GLU A CA 1
ATOM 937 C C . GLU A 1 125 ? 0.848 -12.897 -25.455 1.00 87.12 125 GLU A C 1
ATOM 939 O O . GLU A 1 125 ? 1.317 -13.280 -26.528 1.00 87.12 125 GLU A O 1
ATOM 944 N N . THR A 1 126 ? 0.762 -13.683 -24.379 1.00 86.06 126 THR A N 1
ATOM 945 C CA . THR A 1 126 ? 1.240 -15.076 -24.313 1.00 86.06 126 THR A CA 1
ATOM 946 C C . THR A 1 126 ? 0.185 -16.126 -24.688 1.00 86.06 126 THR A C 1
ATOM 948 O O . THR A 1 126 ? 0.533 -17.288 -24.900 1.00 86.06 126 THR A O 1
ATOM 951 N N . GLN A 1 127 ? -1.097 -15.755 -24.816 1.00 87.69 127 GLN A N 1
ATOM 952 C CA . GLN A 1 127 ? -2.138 -16.663 -25.319 1.00 87.69 127 GLN A CA 1
ATOM 953 C C . GLN A 1 127 ? -1.981 -16.941 -26.828 1.00 87.69 127 GLN A C 1
ATOM 955 O O . GLN A 1 127 ? -1.450 -16.098 -27.553 1.00 87.69 127 GLN A O 1
ATOM 960 N N . PRO A 1 128 ? -2.497 -18.077 -27.345 1.00 81.06 128 PRO A N 1
ATOM 961 C CA . PRO A 1 128 ? -2.528 -18.357 -28.781 1.00 81.06 128 PRO A CA 1
ATOM 962 C C . PRO A 1 128 ? -3.156 -17.203 -29.577 1.00 81.06 128 PRO A C 1
ATOM 964 O O . PRO A 1 128 ? -4.311 -16.841 -29.354 1.00 81.06 128 PRO A O 1
ATOM 967 N N . GLY A 1 129 ? -2.387 -16.622 -30.501 1.00 81.00 129 GLY A N 1
ATOM 968 C CA . GLY A 1 129 ? -2.779 -15.433 -31.273 1.00 81.00 129 GLY A CA 1
ATOM 969 C C . GLY A 1 129 ? -2.283 -14.092 -30.711 1.00 81.00 129 GLY A C 1
ATOM 970 O O . GLY A 1 129 ? -2.496 -13.061 -31.347 1.00 81.00 129 GLY A O 1
ATOM 971 N N . GLY A 1 130 ? -1.606 -14.089 -29.559 1.00 81.56 130 GLY A N 1
ATOM 972 C CA . GLY A 1 130 ? -0.882 -12.939 -29.013 1.00 81.56 130 GLY A CA 1
ATOM 973 C C . GLY A 1 130 ? 0.509 -12.753 -29.636 1.00 81.56 130 GLY A C 1
ATOM 974 O O . GLY A 1 130 ? 1.061 -13.669 -30.248 1.00 81.56 130 GLY A O 1
ATOM 975 N N . ARG A 1 131 ? 1.094 -11.550 -29.492 1.00 80.88 131 ARG A N 1
ATOM 976 C CA . ARG A 1 131 ? 2.402 -11.200 -30.093 1.00 80.88 131 ARG A CA 1
ATOM 977 C C . ARG A 1 131 ? 3.567 -12.044 -29.566 1.00 80.88 131 ARG A C 1
ATOM 979 O O . ARG A 1 131 ? 4.542 -12.202 -30.292 1.00 80.88 131 ARG A O 1
ATOM 986 N N . GLY A 1 132 ? 3.471 -12.548 -28.337 1.00 75.31 132 GLY A N 1
ATOM 987 C CA . GLY A 1 132 ? 4.500 -13.347 -27.668 1.00 75.31 132 GLY A CA 1
ATOM 988 C C . GLY A 1 132 ? 4.265 -14.858 -27.731 1.00 75.31 132 GLY A C 1
ATOM 989 O O . GLY A 1 132 ? 4.990 -15.609 -27.082 1.00 75.31 132 GLY A O 1
ATOM 990 N N . TYR A 1 133 ? 3.255 -15.327 -28.474 1.00 73.69 133 TYR A N 1
ATOM 991 C CA . TYR A 1 133 ? 2.961 -16.754 -28.580 1.00 73.69 133 TYR A CA 1
ATOM 992 C C . TYR A 1 133 ? 4.032 -17.482 -29.403 1.00 73.69 133 TYR A C 1
ATOM 994 O O . TYR A 1 133 ? 4.117 -17.323 -30.623 1.00 73.69 133 TYR A O 1
ATOM 1002 N N . HIS A 1 134 ? 4.825 -18.313 -28.728 1.00 73.06 134 HIS A N 1
ATOM 1003 C CA . HIS A 1 134 ? 5.714 -19.286 -29.354 1.00 73.06 134 HIS A CA 1
ATOM 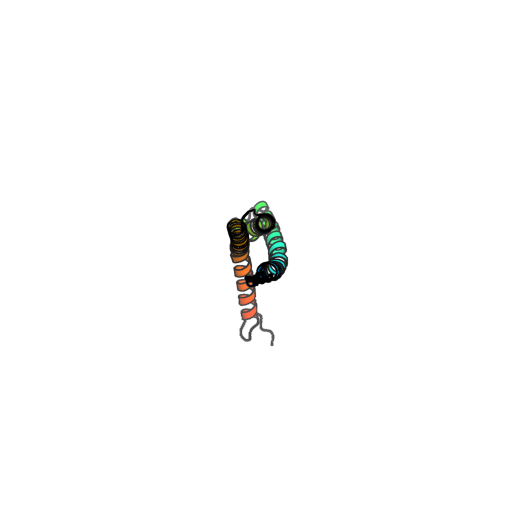1004 C C . HIS A 1 134 ? 5.094 -20.686 -29.199 1.00 73.06 134 HIS A C 1
ATOM 1006 O O . HIS A 1 134 ? 4.886 -21.106 -28.058 1.00 73.06 134 HIS A O 1
ATOM 1012 N N . PRO A 1 135 ? 4.731 -21.362 -30.307 1.00 68.88 135 PRO A N 1
ATOM 1013 C CA . PRO A 1 135 ? 4.078 -22.671 -30.281 1.00 68.88 135 PRO A CA 1
ATOM 1014 C C . PRO A 1 135 ? 4.995 -23.804 -29.810 1.00 68.88 135 PRO A C 1
ATOM 1016 O O . PRO A 1 135 ? 6.228 -23.705 -30.015 1.00 68.88 135 PRO A O 1
#

Organism: NCBI:txid234614

Sequence (135 aa):
MSDTTDTAPELSPRRPFALRLPPALLACAAVPVGMITLPWAAFIVVISVRSLLGGSDGTWLGLVTMGVAPLVGYPAAAVLWSRSRRAATPRRAWILALLGVVVIVAVSFMSVYALGYGFYDEWKETQPGGRGYHP

Mean predicted aligned error: 11.13 Å

Solvent-accessible surface area (backbone atoms only — not comparable to full-atom values): 7546 Å² total; per-residue (Å²): 143,82,83,84,78,81,76,74,79,80,78,69,79,75,71,74,87,66,76,78,54,67,66,57,51,51,48,65,55,48,50,60,52,46,67,54,49,46,60,51,9,53,49,41,34,55,54,38,53,52,32,47,75,69,73,46,89,48,57,63,62,53,31,43,48,39,6,51,37,34,63,51,28,53,58,50,22,52,51,28,44,58,48,22,79,67,42,95,42,74,69,56,18,50,52,30,40,52,51,19,51,51,39,45,50,64,29,41,46,58,46,52,50,51,53,50,50,53,51,52,52,53,52,52,26,53,34,94,90,26,91,64,47,76,134

pLDDT: mean 79.17, std 11.98, range [49.53, 92.44]

Radius of gyration: 25.46 Å; Cα contacts (8 Å, |Δi|>4): 95; chains: 1; bounding box: 56×39×93 Å

Foldseek 3Di:
DDDPPPPDPDPDPPPPPPPPPPVVVVCVVLVVLLVVQQVQLCVQLVVLVVCVVVVHPRPPCCNVQRHVLSNVLLVQLVVLQVVLVVDPDVVSSVVSNVVSVVSSCRSSVVVCVVVVVVVVLVVQLCPVVHVNDDD

Secondary structure (DSSP, 8-state):
---------------------HHHHHHHHHHHHHHHHHHHHHHHHHHHHHHHHTT----HHHIIIIIIHHHHHHHHHHHHHHHHTT-SSHHHHHHHHHHHHHHHHHHHHHHHHHHHHHHHHHHHHHSTTSTT---

Nearest PDB structures (foldseek):
  2kb1-assembly1_D  TM=3.324E-01  e=6.928E+00  Escherichia coli